Protein AF-A0A4V6E1T8-F1 (afdb_monomer_lite)

Sequence (61 aa):
MISGARMQGLTTMEKIRLILDGVRDGNIVILEEGLSPDEESRLIEVTMTEISPDDFTGIEI

Secondary structure (DSSP, 8-state):
-B-HHHHHTS-HHHHHHHHHHHHHTT----BSSPPPHHHHHHHHHHHHHHS-TTT------

Foldseek 3Di:
DAEPVNVVVDDLVRNLCVVVVCVVVVHDDDYPDDDDPVSVVVSVVVVVVVDDPVPDPDPDD

Structure (mmCIF, N/CA/C/O backbone):
data_AF-A0A4V6E1T8-F1
#
_entry.id   AF-A0A4V6E1T8-F1
#
loop_
_atom_site.group_PDB
_atom_site.id
_atom_site.type_symbol
_atom_site.label_atom_id
_atom_site.label_alt_id
_atom_site.label_comp_id
_atom_site.label_asym_id
_atom_site.label_entity_id
_atom_site.label_seq_id
_atom_site.pdbx_PDB_ins_code
_atom_site.Cartn_x
_atom_site.Cartn_y
_atom_site.Cartn_z
_atom_site.occupancy
_atom_site.B_iso_or_equiv
_atom_site.auth_seq_id
_atom_site.auth_comp_id
_atom_site.auth_asym_id
_atom_site.auth_atom_id
_atom_site.pdbx_PDB_model_num
ATOM 1 N N . MET A 1 1 ? -12.180 4.117 -4.717 1.00 82.12 1 MET A N 1
ATOM 2 C CA . MET A 1 1 ? -12.128 4.782 -3.398 1.00 82.12 1 MET A CA 1
ATOM 3 C C . MET A 1 1 ? -12.197 3.703 -2.330 1.00 82.12 1 MET A C 1
ATOM 5 O O . MET A 1 1 ? -13.054 2.832 -2.434 1.00 82.12 1 MET A O 1
ATOM 9 N N . ILE A 1 2 ? -11.258 3.700 -1.388 1.00 89.19 2 ILE A N 1
ATOM 10 C CA . ILE A 1 2 ? -11.178 2.740 -0.281 1.00 89.19 2 ILE A CA 1
ATOM 11 C C . ILE A 1 2 ? -11.435 3.513 1.009 1.00 89.19 2 ILE A C 1
ATOM 13 O O . ILE A 1 2 ? -10.750 4.502 1.272 1.00 89.19 2 ILE A O 1
ATOM 17 N N . SER A 1 3 ? -12.419 3.067 1.790 1.00 87.38 3 SER A N 1
ATOM 18 C CA . SER A 1 3 ? -12.808 3.771 3.007 1.00 87.38 3 SER A CA 1
ATOM 19 C C . SER A 1 3 ? -11.869 3.516 4.179 1.00 87.38 3 SER A C 1
ATOM 21 O O . SER A 1 3 ? -11.320 2.418 4.318 1.00 87.38 3 SER A O 1
ATOM 23 N N . GLY A 1 4 ? -11.736 4.509 5.065 1.00 86.25 4 GLY A N 1
ATOM 24 C CA . GLY A 1 4 ? -10.921 4.395 6.283 1.00 86.25 4 GLY A CA 1
ATOM 25 C C . GLY A 1 4 ? -11.382 3.239 7.178 1.00 86.25 4 GLY A C 1
ATOM 26 O O . GLY A 1 4 ? -10.583 2.411 7.611 1.00 86.25 4 GLY A O 1
ATOM 27 N N . ALA A 1 5 ? -12.699 3.073 7.338 1.00 88.62 5 ALA A N 1
ATOM 28 C CA . ALA A 1 5 ? -13.284 1.968 8.103 1.00 88.62 5 ALA A CA 1
ATOM 29 C C . ALA A 1 5 ? -12.925 0.582 7.535 1.00 88.62 5 ALA A C 1
ATOM 31 O O . ALA A 1 5 ? -12.676 -0.355 8.293 1.00 88.62 5 ALA A O 1
ATOM 32 N N . ARG A 1 6 ? -12.858 0.444 6.201 1.00 90.25 6 ARG A N 1
ATOM 33 C CA . ARG A 1 6 ? -12.416 -0.802 5.558 1.00 90.25 6 ARG A CA 1
ATOM 34 C C . ARG A 1 6 ? -10.938 -1.069 5.834 1.00 90.25 6 ARG A C 1
ATOM 36 O O . ARG A 1 6 ? -10.564 -2.222 6.008 1.00 90.25 6 ARG A O 1
ATOM 43 N N . MET A 1 7 ? -10.117 -0.023 5.888 1.00 91.81 7 MET A N 1
ATOM 44 C CA . MET A 1 7 ? -8.683 -0.130 6.158 1.00 91.81 7 MET A CA 1
ATOM 45 C C . MET A 1 7 ? -8.392 -0.492 7.618 1.00 91.81 7 MET A C 1
ATOM 47 O O . MET A 1 7 ? -7.491 -1.280 7.872 1.00 91.81 7 MET A O 1
ATOM 51 N N . GLN A 1 8 ? -9.147 0.032 8.586 1.00 90.19 8 GLN A N 1
ATOM 52 C CA . GLN A 1 8 ? -8.892 -0.192 10.019 1.00 90.19 8 GLN A CA 1
ATOM 53 C C . GLN A 1 8 ? -8.983 -1.666 10.448 1.00 90.19 8 GLN A C 1
ATOM 55 O O . GLN A 1 8 ? -8.338 -2.059 11.417 1.00 90.19 8 GLN A O 1
ATOM 60 N N . GLY A 1 9 ? -9.748 -2.488 9.725 1.00 91.25 9 GLY A N 1
ATOM 61 C CA . GLY A 1 9 ? -9.848 -3.929 9.978 1.00 91.25 9 GLY A CA 1
ATOM 62 C C . GLY A 1 9 ? -8.718 -4.771 9.377 1.00 91.25 9 GLY A C 1
ATOM 63 O O . GLY A 1 9 ? -8.712 -5.982 9.577 1.00 91.25 9 GLY A O 1
ATOM 64 N N . LEU A 1 10 ? -7.798 -4.163 8.624 1.00 95.00 10 LEU A N 1
ATOM 65 C CA . LEU A 1 10 ? -6.739 -4.857 7.897 1.00 95.00 10 LEU A CA 1
ATOM 66 C C . LEU A 1 10 ? -5.387 -4.679 8.585 1.00 95.00 10 LEU A C 1
ATOM 68 O O . LEU A 1 10 ? -5.041 -3.595 9.061 1.00 95.00 10 LEU A O 1
ATOM 72 N N . THR A 1 11 ? -4.579 -5.732 8.559 1.00 96.38 11 THR A N 1
ATOM 73 C CA . THR A 1 11 ? -3.156 -5.638 8.886 1.00 96.38 11 THR A CA 1
ATOM 74 C C . THR A 1 11 ? -2.420 -4.786 7.849 1.00 96.38 11 THR A C 1
ATOM 76 O O . THR A 1 11 ? -2.863 -4.635 6.708 1.00 96.38 11 THR A O 1
ATOM 79 N N . THR A 1 12 ? -1.239 -4.276 8.206 1.00 94.56 12 THR A N 1
ATOM 80 C CA . THR A 1 12 ? -0.384 -3.498 7.292 1.00 94.56 12 THR A CA 1
ATOM 81 C C . THR A 1 12 ? -0.150 -4.204 5.954 1.00 94.56 12 THR A C 1
ATOM 83 O O . THR A 1 12 ? -0.274 -3.586 4.900 1.00 94.56 12 THR A O 1
ATOM 86 N N . MET A 1 13 ? 0.134 -5.510 5.964 1.00 95.00 13 MET A N 1
ATOM 87 C CA . MET A 1 13 ? 0.385 -6.247 4.720 1.00 95.00 13 MET A CA 1
ATOM 88 C C . MET A 1 13 ? -0.874 -6.443 3.873 1.00 95.00 13 MET A C 1
ATOM 90 O O . MET A 1 13 ? -0.789 -6.423 2.646 1.00 95.00 13 MET A O 1
ATOM 94 N N . GLU A 1 14 ? -2.041 -6.609 4.494 1.00 96.50 14 GLU A N 1
ATOM 95 C CA . GLU A 1 14 ? -3.311 -6.700 3.766 1.00 96.50 14 GLU A CA 1
ATOM 96 C C . GLU A 1 14 ? -3.690 -5.361 3.131 1.00 96.50 14 GLU A C 1
ATOM 98 O O . GLU A 1 14 ? -4.119 -5.339 1.978 1.00 96.50 14 GLU A O 1
ATOM 103 N N . LYS A 1 15 ? -3.462 -4.244 3.836 1.00 95.81 15 LYS A N 1
ATOM 104 C CA . LYS A 1 15 ? -3.628 -2.891 3.281 1.00 95.81 15 LYS A CA 1
ATOM 105 C C . LYS A 1 15 ? -2.760 -2.687 2.042 1.00 95.81 15 LYS A C 1
ATOM 107 O O . LYS A 1 15 ? -3.250 -2.216 1.020 1.00 95.81 15 LYS A O 1
ATOM 112 N N . ILE A 1 16 ? -1.488 -3.076 2.115 1.00 95.56 16 ILE A N 1
ATOM 113 C CA . ILE A 1 16 ? -0.540 -2.917 1.006 1.00 95.56 16 ILE A CA 1
ATOM 114 C C . ILE A 1 16 ? -0.959 -3.752 -0.198 1.00 95.56 16 ILE A C 1
ATOM 116 O O . ILE A 1 16 ? -1.025 -3.221 -1.302 1.00 95.56 16 ILE A O 1
ATOM 120 N N . ARG A 1 17 ? -1.311 -5.027 0.005 1.00 94.56 17 ARG A N 1
ATOM 121 C CA . ARG A 1 17 ? -1.803 -5.883 -1.086 1.00 94.56 17 ARG A CA 1
ATOM 122 C C . ARG A 1 17 ? -3.043 -5.299 -1.746 1.00 94.56 17 ARG A C 1
ATOM 124 O O . ARG A 1 17 ? -3.068 -5.177 -2.960 1.00 94.56 17 ARG A O 1
ATOM 131 N N . LEU A 1 18 ? -4.011 -4.844 -0.952 1.00 94.88 18 LEU A N 1
ATOM 132 C CA . LEU A 1 18 ? -5.229 -4.223 -1.471 1.00 94.88 18 LEU A CA 1
ATOM 133 C C . LEU A 1 18 ? -4.932 -3.016 -2.379 1.00 94.88 18 LEU A C 1
ATOM 135 O O . LEU A 1 18 ? -5.586 -2.845 -3.407 1.00 94.88 18 LEU A O 1
ATOM 139 N N . ILE A 1 19 ? -3.961 -2.179 -2.002 1.00 95.06 19 ILE A N 1
ATOM 140 C CA . ILE A 1 19 ? -3.542 -1.019 -2.799 1.00 95.06 19 ILE A CA 1
ATOM 141 C C . ILE A 1 19 ? -2.853 -1.475 -4.088 1.00 95.06 19 ILE A C 1
ATOM 143 O O . ILE A 1 19 ? -3.226 -1.021 -5.169 1.00 95.06 19 ILE A O 1
ATOM 147 N N . LEU A 1 20 ? -1.871 -2.373 -3.977 1.00 93.62 20 LEU A N 1
ATOM 148 C CA . LEU A 1 20 ? -1.094 -2.855 -5.119 1.00 93.62 20 LEU A CA 1
ATOM 149 C C . LEU A 1 20 ? -1.960 -3.587 -6.139 1.00 93.62 20 LEU A C 1
ATOM 151 O O . LEU A 1 20 ? -1.802 -3.349 -7.332 1.00 93.62 20 LEU A O 1
ATOM 155 N N . ASP A 1 21 ? -2.894 -4.421 -5.687 1.00 94.06 21 ASP A N 1
ATOM 156 C CA . ASP A 1 21 ? -3.819 -5.145 -6.560 1.00 94.06 21 ASP A CA 1
ATOM 157 C C . ASP A 1 21 ? -4.691 -4.161 -7.351 1.00 94.06 21 ASP A C 1
ATOM 159 O O . ASP A 1 21 ? -4.785 -4.252 -8.572 1.00 94.06 21 ASP A O 1
ATOM 163 N N . GLY A 1 22 ? -5.229 -3.130 -6.686 1.00 93.19 22 GLY A N 1
ATOM 164 C CA . GLY A 1 22 ? -6.000 -2.084 -7.359 1.00 93.19 22 GLY A CA 1
ATOM 165 C C . GLY A 1 22 ? -5.203 -1.355 -8.446 1.00 93.19 22 GLY A C 1
ATOM 166 O O . GLY A 1 22 ? -5.724 -1.141 -9.541 1.00 93.19 22 GLY A O 1
ATOM 167 N N . VAL A 1 23 ? -3.945 -1.005 -8.165 1.00 92.75 23 VAL A N 1
ATOM 168 C CA . VAL A 1 23 ? -3.062 -0.326 -9.130 1.00 92.75 23 VAL A CA 1
ATOM 169 C C . VAL A 1 23 ? -2.663 -1.251 -10.282 1.00 92.75 23 VAL A C 1
ATOM 171 O O . VAL A 1 23 ? -2.678 -0.821 -11.434 1.00 92.75 23 VAL A O 1
ATOM 174 N N . ARG A 1 24 ? -2.345 -2.521 -10.003 1.00 90.00 24 ARG A N 1
ATOM 175 C CA . ARG A 1 24 ? -2.001 -3.531 -11.023 1.00 90.00 24 ARG A CA 1
ATOM 176 C C . ARG A 1 24 ? -3.148 -3.796 -11.989 1.00 90.00 24 ARG A C 1
ATOM 178 O O . ARG A 1 24 ? -2.906 -3.979 -13.178 1.00 90.00 24 ARG A O 1
ATOM 185 N N . ASP A 1 25 ? -4.379 -3.714 -11.501 1.00 94.31 25 ASP A N 1
ATOM 186 C CA . ASP A 1 25 ? -5.592 -3.790 -12.317 1.00 94.31 25 ASP A CA 1
ATOM 187 C C . ASP A 1 25 ? -5.829 -2.521 -13.169 1.00 94.31 25 ASP A C 1
ATOM 189 O O . ASP A 1 25 ? -6.849 -2.398 -13.847 1.00 94.31 25 ASP A O 1
ATOM 193 N N . GLY A 1 26 ? -4.902 -1.555 -13.142 1.00 92.88 26 GLY A N 1
ATOM 194 C CA . GLY A 1 26 ? -4.982 -0.297 -13.882 1.00 92.88 26 GLY A CA 1
ATOM 195 C C . GLY A 1 26 ? -5.892 0.746 -13.232 1.00 92.88 26 GLY A C 1
ATOM 196 O O . GLY A 1 26 ? -6.233 1.742 -13.873 1.00 92.88 26 GLY A O 1
ATOM 197 N N . ASN A 1 27 ? -6.304 0.546 -11.974 1.00 93.31 27 ASN A N 1
ATOM 198 C CA . ASN A 1 27 ? -7.183 1.487 -11.289 1.00 93.31 27 ASN A CA 1
ATOM 199 C C . ASN A 1 27 ? -6.395 2.605 -10.603 1.00 93.31 27 ASN A C 1
ATOM 201 O O . ASN A 1 27 ? -5.361 2.386 -9.972 1.00 93.31 27 ASN A O 1
ATOM 205 N N . ILE A 1 28 ? -6.970 3.808 -10.612 1.00 93.81 28 ILE A N 1
ATOM 206 C CA . ILE A 1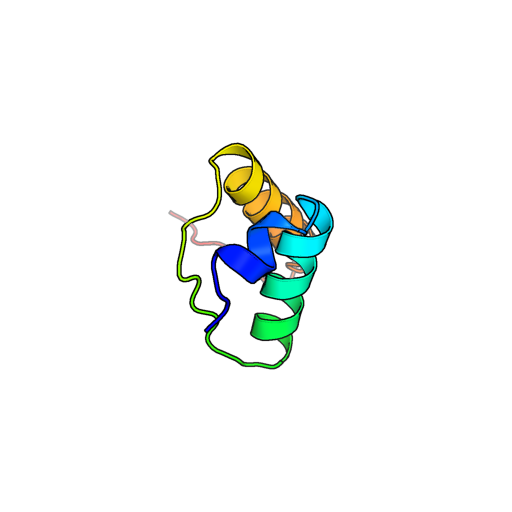 28 ? -6.545 4.879 -9.711 1.00 93.81 28 ILE A CA 1
ATOM 207 C C . ILE A 1 28 ? -7.119 4.582 -8.323 1.00 93.81 28 ILE A C 1
ATOM 209 O O . ILE A 1 28 ? -8.333 4.640 -8.100 1.00 93.81 28 ILE A O 1
ATOM 213 N N . VAL A 1 29 ? -6.238 4.262 -7.377 1.00 93.44 29 VAL A N 1
ATOM 214 C CA . VAL A 1 29 ? -6.611 4.004 -5.985 1.00 93.44 29 VAL A CA 1
ATOM 215 C C . VAL A 1 29 ? -6.606 5.317 -5.203 1.00 93.44 29 VAL A C 1
ATOM 217 O O . VAL A 1 29 ? -5.629 6.055 -5.202 1.00 93.44 29 VAL A O 1
ATOM 220 N N . ILE A 1 30 ? -7.717 5.603 -4.523 1.00 94.81 30 ILE A N 1
ATOM 221 C CA . ILE A 1 30 ? -7.878 6.767 -3.641 1.00 94.81 30 ILE A CA 1
ATOM 222 C C . ILE A 1 30 ? -8.235 6.240 -2.256 1.00 94.81 30 ILE A C 1
ATOM 224 O O . ILE A 1 30 ? -9.227 5.510 -2.132 1.00 94.81 30 ILE A O 1
ATOM 228 N N . LEU A 1 31 ? -7.445 6.609 -1.250 1.00 94.19 31 LEU A N 1
ATOM 229 C CA . LEU A 1 31 ? -7.683 6.292 0.158 1.00 94.19 31 LEU A CA 1
ATOM 230 C C . LEU A 1 31 ? -8.403 7.467 0.833 1.00 94.19 31 LEU A C 1
ATOM 232 O O . LEU A 1 31 ? -8.006 8.613 0.640 1.00 94.19 31 LEU A O 1
ATOM 236 N N . GLU A 1 32 ? -9.460 7.195 1.602 1.00 93.38 32 GLU A N 1
ATOM 237 C CA . GLU A 1 32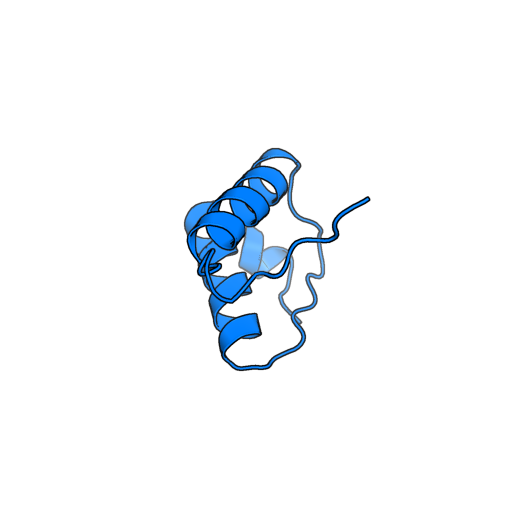 ? -10.150 8.233 2.393 1.00 93.38 32 GLU A CA 1
ATOM 238 C C . GLU A 1 32 ? -9.304 8.740 3.569 1.00 93.38 32 GLU A C 1
ATOM 240 O O . GLU A 1 32 ? -9.372 9.915 3.920 1.00 93.38 32 GLU A O 1
ATOM 245 N N . GLU A 1 33 ? -8.494 7.859 4.155 1.00 92.25 33 GLU A N 1
ATOM 246 C CA . GLU A 1 33 ? -7.512 8.174 5.191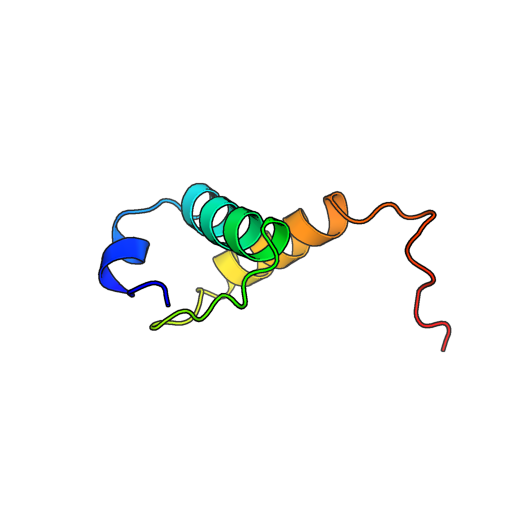 1.00 92.25 33 GLU A CA 1
ATOM 247 C C . GLU A 1 33 ? -6.128 7.747 4.695 1.00 92.25 33 GLU A C 1
ATOM 249 O O . GLU A 1 33 ? -5.984 6.704 4.051 1.00 92.25 33 GLU A O 1
ATOM 254 N N . GLY A 1 34 ? -5.113 8.568 4.971 1.00 91.56 34 GLY A N 1
ATOM 255 C CA . GLY A 1 34 ? -3.733 8.267 4.597 1.00 91.56 34 GLY A CA 1
ATOM 256 C C . GLY A 1 34 ? -3.175 7.047 5.332 1.00 91.56 34 GLY A C 1
ATOM 257 O O . GLY A 1 34 ? -3.684 6.639 6.376 1.00 91.56 34 GLY A O 1
ATOM 258 N N . LEU A 1 35 ? -2.102 6.480 4.783 1.00 95.06 35 LEU A N 1
ATOM 259 C CA . LEU A 1 35 ? -1.313 5.455 5.463 1.00 95.06 35 LEU A CA 1
ATOM 260 C C . LEU A 1 35 ? -0.539 6.064 6.638 1.00 95.06 35 LEU A C 1
ATOM 262 O O . LEU A 1 35 ? -0.187 7.245 6.619 1.00 95.06 35 LEU A O 1
ATOM 266 N N . SER A 1 36 ? -0.250 5.255 7.658 1.00 96.19 36 SER A N 1
ATOM 267 C CA . SER A 1 36 ? 0.734 5.651 8.670 1.00 96.19 36 SER A CA 1
ATOM 268 C C . SER A 1 36 ? 2.149 5.700 8.063 1.00 96.19 36 SER A C 1
ATOM 270 O O . SER A 1 36 ? 2.392 5.055 7.039 1.00 96.19 36 SER A O 1
ATOM 272 N N . PRO A 1 37 ? 3.119 6.386 8.697 1.00 97.06 37 PRO A N 1
ATOM 273 C CA . PRO A 1 37 ? 4.495 6.434 8.190 1.00 97.06 37 PRO A CA 1
ATOM 274 C C . PRO A 1 37 ? 5.131 5.049 7.987 1.00 97.06 37 PRO A C 1
ATOM 276 O O . PRO A 1 37 ? 5.856 4.830 7.016 1.00 97.06 37 PRO A O 1
ATOM 279 N N . ASP A 1 38 ? 4.833 4.095 8.875 1.00 95.94 38 ASP A N 1
ATOM 280 C CA . ASP A 1 38 ? 5.328 2.717 8.774 1.00 95.94 38 ASP A CA 1
ATOM 281 C C . ASP A 1 38 ? 4.682 1.965 7.600 1.00 95.94 38 ASP A C 1
ATOM 283 O O . ASP A 1 38 ? 5.346 1.214 6.883 1.00 95.94 38 ASP A O 1
ATOM 287 N N . GLU A 1 39 ? 3.381 2.175 7.382 1.00 96.81 39 GLU A N 1
ATOM 288 C CA . GLU A 1 39 ? 2.637 1.572 6.273 1.00 96.81 39 GLU A CA 1
ATOM 289 C C . GLU A 1 39 ? 3.089 2.131 4.923 1.00 96.81 39 GLU A C 1
ATOM 291 O O . GLU A 1 39 ? 3.270 1.368 3.975 1.00 96.81 39 GLU A O 1
ATOM 296 N N . GLU A 1 40 ? 3.314 3.441 4.843 1.00 96.19 40 GLU A N 1
ATOM 297 C CA . GLU A 1 40 ? 3.848 4.110 3.658 1.00 96.19 40 GLU A CA 1
ATOM 298 C C . GLU A 1 40 ? 5.264 3.622 3.335 1.00 96.19 40 GLU A C 1
ATOM 300 O O . GLU A 1 40 ? 5.534 3.212 2.205 1.00 96.19 40 GLU A O 1
ATOM 305 N N . SER A 1 41 ? 6.146 3.563 4.338 1.00 96.56 41 SER A N 1
ATOM 306 C CA . SER A 1 41 ? 7.514 3.049 4.173 1.00 96.56 41 SER A CA 1
ATOM 307 C C . SER A 1 41 ? 7.514 1.617 3.636 1.00 96.56 41 SER A C 1
ATOM 309 O O . SER A 1 41 ? 8.276 1.277 2.730 1.00 96.56 41 SER A O 1
ATOM 311 N N . ARG A 1 42 ? 6.617 0.774 4.158 1.00 95.69 42 ARG A N 1
ATOM 312 C CA . ARG A 1 42 ? 6.473 -0.616 3.721 1.00 95.69 42 ARG A CA 1
ATOM 313 C C . ARG A 1 42 ? 5.857 -0.731 2.327 1.00 95.69 42 ARG A C 1
ATOM 315 O O . ARG A 1 42 ? 6.271 -1.603 1.567 1.00 95.69 42 ARG A O 1
ATOM 322 N N . LEU A 1 43 ? 4.907 0.131 1.963 1.00 95.38 43 LEU A N 1
ATOM 323 C CA . LEU A 1 43 ? 4.372 0.184 0.600 1.00 95.38 43 LEU A CA 1
ATOM 324 C C . LEU A 1 43 ? 5.491 0.495 -0.401 1.00 95.38 43 LEU A C 1
ATOM 326 O O . LEU A 1 43 ? 5.627 -0.219 -1.391 1.00 95.38 43 LEU A O 1
ATOM 330 N N . ILE A 1 44 ? 6.321 1.500 -0.108 1.00 93.50 44 ILE A N 1
ATOM 331 C CA . ILE A 1 44 ? 7.475 1.865 -0.939 1.00 93.50 44 ILE A CA 1
ATOM 332 C C . ILE A 1 44 ? 8.428 0.673 -1.079 1.00 93.50 44 ILE A C 1
ATOM 334 O O . ILE A 1 44 ? 8.745 0.275 -2.199 1.00 93.50 44 ILE A O 1
ATOM 338 N N . GLU A 1 45 ? 8.829 0.056 0.035 1.00 93.25 45 GLU A N 1
ATOM 339 C CA . GLU A 1 45 ? 9.727 -1.107 0.045 1.00 93.25 45 GLU A CA 1
ATOM 340 C C . GLU A 1 45 ? 9.205 -2.234 -0.858 1.00 93.25 45 GLU A C 1
ATOM 342 O O . GLU A 1 45 ? 9.919 -2.706 -1.742 1.00 93.25 45 GLU A O 1
ATOM 347 N N . VAL A 1 46 ? 7.937 -2.621 -0.691 1.00 91.75 46 VAL A N 1
ATOM 348 C CA . VAL A 1 46 ? 7.326 -3.690 -1.492 1.00 91.75 46 VAL A CA 1
ATOM 349 C C . VAL A 1 46 ? 7.262 -3.294 -2.968 1.00 91.75 46 VAL A C 1
ATOM 351 O O . VAL A 1 46 ? 7.623 -4.100 -3.821 1.00 91.75 46 VAL A O 1
ATOM 354 N N . THR A 1 47 ? 6.885 -2.053 -3.296 1.00 89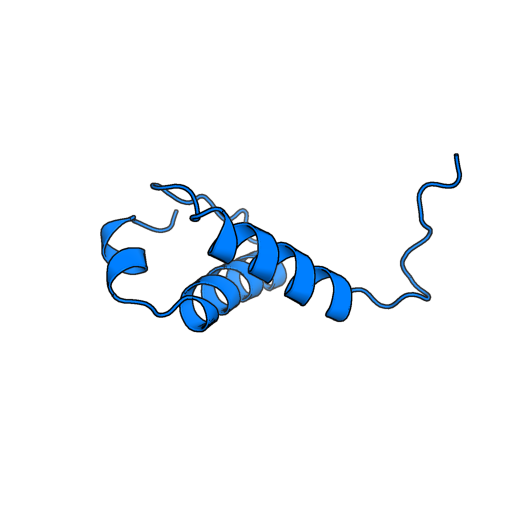.94 47 THR A N 1
ATOM 355 C CA . THR A 1 47 ? 6.866 -1.608 -4.702 1.00 89.94 47 THR A CA 1
ATOM 356 C C . THR A 1 47 ? 8.243 -1.647 -5.351 1.00 89.94 47 THR A C 1
ATOM 358 O O . THR A 1 47 ? 8.347 -2.060 -6.499 1.00 89.94 47 THR A O 1
ATOM 361 N N . MET A 1 48 ? 9.308 -1.295 -4.626 1.00 86.81 48 MET A N 1
ATOM 362 C CA . MET A 1 48 ? 10.670 -1.357 -5.159 1.00 86.81 48 MET A CA 1
ATOM 363 C C . MET A 1 48 ? 11.094 -2.790 -5.494 1.00 86.81 48 MET A C 1
ATOM 365 O O . MET A 1 48 ? 11.784 -2.993 -6.486 1.00 86.81 48 MET A O 1
ATOM 369 N N . THR A 1 49 ? 10.655 -3.788 -4.716 1.00 84.94 49 THR A N 1
ATOM 370 C CA . THR A 1 49 ? 10.945 -5.205 -5.017 1.00 84.94 49 THR A CA 1
ATOM 371 C C . THR A 1 49 ? 10.193 -5.745 -6.233 1.00 84.94 49 THR A C 1
ATOM 373 O O . THR A 1 49 ? 10.587 -6.759 -6.800 1.00 84.94 49 THR A O 1
ATOM 376 N N . GLU A 1 50 ? 9.111 -5.078 -6.624 1.00 77.81 50 GLU A N 1
ATOM 377 C CA . GLU A 1 50 ? 8.243 -5.463 -7.740 1.00 77.81 50 GLU A CA 1
ATOM 378 C C . GLU A 1 50 ? 8.647 -4.778 -9.056 1.00 77.81 50 GLU A C 1
ATOM 380 O O . GLU A 1 50 ? 8.177 -5.155 -10.129 1.00 77.81 50 GLU A O 1
ATOM 385 N N . ILE A 1 51 ? 9.531 -3.780 -8.991 1.00 73.00 51 ILE A N 1
ATOM 386 C CA . ILE A 1 51 ? 10.114 -3.133 -10.163 1.00 73.00 51 ILE A CA 1
ATOM 387 C C . ILE A 1 51 ? 11.269 -4.005 -10.666 1.00 73.00 51 ILE A C 1
ATOM 389 O O . ILE A 1 51 ? 12.250 -4.227 -9.957 1.00 73.00 51 ILE A O 1
ATOM 393 N N . SER A 1 52 ? 11.168 -4.482 -11.910 1.00 65.38 52 SER A N 1
ATOM 394 C CA . SER A 1 52 ? 12.299 -5.125 -12.580 1.00 65.38 52 SER A CA 1
ATOM 395 C C . SER A 1 52 ? 13.409 -4.086 -12.787 1.00 65.38 52 SER A C 1
ATOM 397 O O . SER A 1 52 ? 13.155 -3.068 -13.439 1.00 65.38 52 SER A O 1
ATOM 399 N N . PRO A 1 53 ? 14.631 -4.301 -12.266 1.00 62.44 53 PRO A N 1
ATOM 400 C CA . PRO A 1 53 ? 15.724 -3.343 -12.416 1.00 62.44 53 PRO A CA 1
ATOM 401 C C . PRO A 1 53 ? 16.114 -3.118 -13.883 1.00 62.44 53 PRO A C 1
ATOM 403 O O . PRO A 1 53 ? 16.639 -2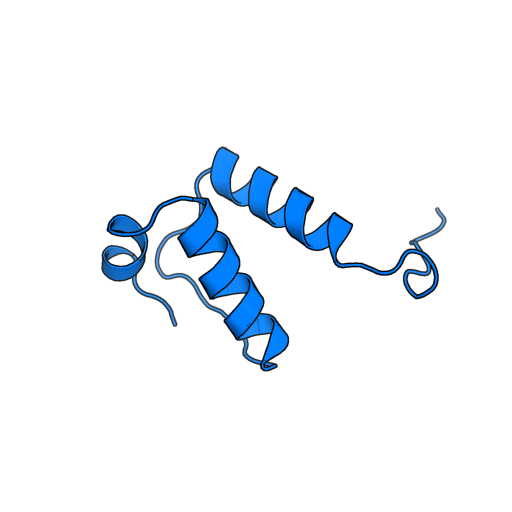.058 -14.207 1.00 62.44 53 PRO A O 1
ATOM 406 N N . ASP A 1 54 ? 15.815 -4.073 -14.768 1.00 62.09 54 ASP A N 1
ATOM 407 C CA . ASP A 1 54 ? 16.117 -3.979 -16.199 1.00 62.09 54 ASP A CA 1
ATOM 408 C C . ASP A 1 54 ? 15.142 -3.061 -16.967 1.00 62.09 54 ASP A C 1
ATOM 410 O O . ASP A 1 54 ? 15.529 -2.470 -17.973 1.00 62.09 54 ASP A O 1
ATOM 414 N N . ASP A 1 55 ? 13.901 -2.902 -16.486 1.00 57.25 55 ASP A N 1
ATOM 415 C CA . ASP A 1 55 ? 12.889 -2.000 -17.076 1.00 57.25 55 ASP A CA 1
ATOM 416 C C . ASP A 1 55 ? 12.868 -0.618 -16.403 1.00 57.25 55 ASP A C 1
ATOM 418 O O . ASP A 1 55 ? 12.246 0.328 -16.896 1.00 57.25 55 ASP A O 1
ATOM 422 N N . PHE A 1 56 ? 13.552 -0.478 -15.267 1.00 62.53 56 PHE A N 1
ATOM 423 C CA . PHE A 1 56 ? 13.673 0.789 -14.566 1.00 62.53 56 PHE A CA 1
ATOM 424 C C . PHE A 1 56 ? 14.923 1.532 -15.025 1.00 62.53 56 PHE A C 1
ATOM 426 O O . PHE A 1 56 ? 15.967 1.514 -14.375 1.00 62.53 56 PHE A O 1
ATOM 433 N N . THR A 1 57 ? 14.803 2.254 -16.139 1.00 60.25 57 THR A N 1
ATOM 434 C CA . THR A 1 57 ? 15.708 3.372 -16.434 1.00 60.25 57 THR A CA 1
ATOM 435 C C . THR A 1 57 ? 15.551 4.397 -15.316 1.00 60.25 57 THR A C 1
ATOM 437 O O . THR A 1 57 ? 14.613 5.195 -15.320 1.00 60.25 57 THR A O 1
ATOM 440 N N . GLY A 1 58 ? 16.418 4.327 -14.308 1.00 61.53 58 GLY A N 1
ATOM 441 C CA . GLY A 1 58 ? 16.462 5.317 -13.241 1.00 61.53 58 GLY A CA 1
ATOM 442 C C . GLY A 1 58 ? 16.606 6.732 -13.804 1.00 61.53 58 GLY A C 1
ATOM 443 O O . GLY A 1 58 ? 17.055 6.935 -14.932 1.00 61.53 58 GLY A O 1
ATOM 444 N N . ILE A 1 59 ? 16.231 7.732 -13.007 1.00 60.91 59 ILE A N 1
ATOM 445 C CA . ILE A 1 59 ? 16.598 9.116 -13.307 1.00 60.91 59 ILE A CA 1
ATOM 446 C C . ILE A 1 59 ? 18.089 9.241 -12.981 1.00 60.91 59 ILE A C 1
ATOM 448 O O . ILE A 1 59 ? 18.459 9.378 -11.815 1.00 60.91 59 ILE A O 1
ATOM 452 N N . GLU A 1 60 ? 18.943 9.135 -13.998 1.00 58.31 60 GLU A N 1
ATOM 453 C CA . GLU A 1 60 ? 20.328 9.596 -13.896 1.00 58.31 60 GLU A CA 1
ATOM 454 C C . GLU A 1 60 ? 20.310 11.123 -13.708 1.00 58.31 60 GLU A C 1
ATOM 456 O O . GLU A 1 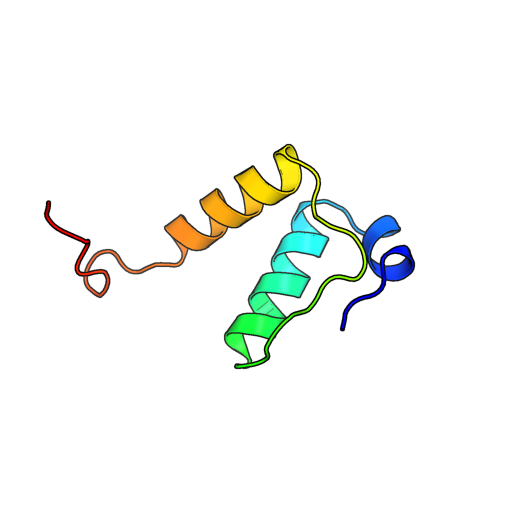60 ? 19.662 11.840 -14.475 1.00 58.31 60 GLU A O 1
ATOM 461 N N . ILE A 1 61 ? 20.964 11.600 -12.641 1.00 47.16 61 ILE A N 1
ATOM 462 C CA . ILE A 1 61 ? 21.189 13.028 -12.353 1.00 47.16 61 ILE A CA 1
ATOM 463 C C . ILE A 1 61 ? 22.483 13.480 -13.024 1.00 47.16 61 ILE A C 1
ATOM 465 O O . ILE A 1 61 ? 23.495 12.759 -12.866 1.00 47.16 61 ILE A O 1
#

pLDDT: mean 86.91, std 12.91, range [47.16, 97.06]

Radius of gyration: 13.18 Å; chains: 1; bounding box: 34×20×27 Å